Protein AF-A0A6L8N467-F1 (afdb_monomer_lite)

pLDDT: mean 83.89, std 18.55, range [37.56, 98.19]

Structure (mmCIF, N/CA/C/O backbone):
data_AF-A0A6L8N467-F1
#
_entry.id   AF-A0A6L8N467-F1
#
loop_
_atom_site.group_PDB
_atom_site.id
_atom_site.type_symbol
_atom_site.label_atom_id
_atom_site.label_alt_id
_atom_site.label_comp_id
_atom_site.label_asym_id
_atom_site.label_entity_id
_atom_site.label_seq_id
_atom_site.pdbx_PDB_ins_code
_atom_site.Cartn_x
_atom_site.Cartn_y
_atom_site.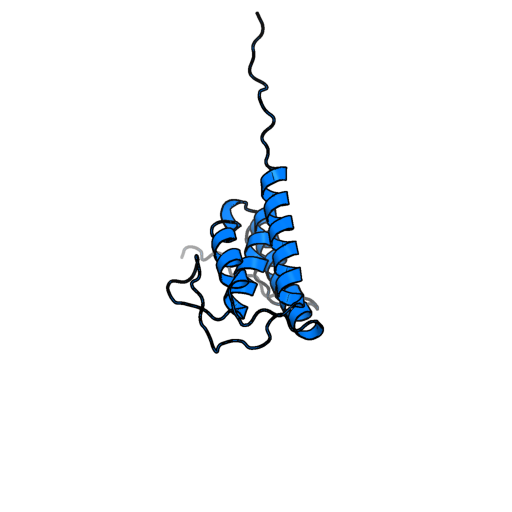Cartn_z
_atom_site.occupancy
_atom_site.B_iso_or_equiv
_atom_site.auth_seq_id
_atom_site.auth_comp_id
_atom_site.auth_asym_id
_atom_site.auth_atom_id
_atom_site.pdbx_PDB_model_num
ATOM 1 N N . GLY A 1 1 ? -42.152 -17.484 21.174 1.00 42.09 1 GLY A N 1
ATOM 2 C CA . GLY A 1 1 ? -40.693 -17.675 21.338 1.00 42.09 1 GLY A CA 1
ATOM 3 C C . GLY A 1 1 ? -39.993 -16.323 21.324 1.00 42.09 1 GLY A C 1
ATOM 4 O O . GLY A 1 1 ? -40.572 -15.402 20.758 1.00 42.09 1 GLY A O 1
ATOM 5 N N . PRO A 1 2 ? -38.816 -16.165 21.958 1.00 44.81 2 PRO A N 1
ATOM 6 C CA . PRO A 1 2 ? -38.103 -14.885 22.038 1.00 44.81 2 PRO A CA 1
ATOM 7 C C . PRO A 1 2 ? -37.415 -14.500 20.705 1.00 44.81 2 PRO A C 1
ATOM 9 O O . PRO A 1 2 ? -37.255 -15.340 19.823 1.00 44.81 2 PRO A O 1
ATOM 12 N N . ARG A 1 3 ? -37.075 -13.206 20.553 1.00 53.97 3 ARG A N 1
ATOM 13 C CA . ARG A 1 3 ? -36.681 -12.502 19.305 1.00 53.97 3 ARG A CA 1
ATOM 14 C C . ARG A 1 3 ? -35.408 -13.034 18.619 1.00 53.97 3 ARG A C 1
ATOM 16 O O . ARG A 1 3 ? -34.448 -13.387 19.294 1.00 53.97 3 ARG A O 1
ATOM 23 N N . ARG A 1 4 ? -35.330 -12.874 17.288 1.00 37.56 4 ARG A N 1
ATOM 24 C CA . ARG A 1 4 ? -34.065 -12.627 16.561 1.00 37.56 4 ARG A CA 1
ATOM 25 C C . ARG A 1 4 ? -34.016 -11.152 16.125 1.00 37.56 4 ARG A C 1
ATOM 27 O O . ARG A 1 4 ? -34.910 -10.746 15.388 1.00 37.56 4 ARG A O 1
ATOM 34 N N . PRO A 1 5 ? -33.038 -10.343 16.561 1.00 50.22 5 PRO A N 1
ATOM 35 C CA . PRO A 1 5 ? -32.797 -9.021 15.992 1.00 50.22 5 PRO A CA 1
ATOM 36 C C . PRO A 1 5 ? -31.900 -9.118 14.746 1.00 50.22 5 PRO A C 1
ATOM 38 O O . PRO A 1 5 ? -30.940 -9.885 14.749 1.00 50.22 5 PRO A O 1
ATOM 41 N N . GLY A 1 6 ? -32.177 -8.296 13.725 1.00 54.25 6 GLY A N 1
ATOM 42 C CA . GLY A 1 6 ? -31.159 -7.885 12.749 1.00 54.25 6 GLY A CA 1
ATOM 43 C C . GLY A 1 6 ? -31.236 -8.457 11.330 1.00 54.25 6 GLY A C 1
ATOM 44 O O . GLY A 1 6 ? -30.201 -8.834 10.793 1.00 54.25 6 GLY A O 1
ATOM 45 N N . LEU A 1 7 ? -32.403 -8.474 10.682 1.00 49.69 7 LEU A N 1
ATOM 46 C CA . LEU A 1 7 ? -32.429 -8.461 9.213 1.00 49.69 7 LEU A CA 1
ATOM 47 C C . LEU A 1 7 ? -32.878 -7.070 8.751 1.00 49.69 7 LEU A C 1
ATOM 49 O O . LEU A 1 7 ? -33.916 -6.609 9.231 1.00 49.69 7 LEU A O 1
ATOM 53 N N . PRO A 1 8 ? -32.115 -6.379 7.882 1.00 50.81 8 PRO A N 1
ATOM 54 C CA . PRO A 1 8 ? -32.564 -5.117 7.316 1.00 50.81 8 PRO A CA 1
ATOM 55 C C . PRO A 1 8 ? -33.824 -5.367 6.484 1.00 50.81 8 PRO A C 1
ATOM 57 O O . PRO A 1 8 ? -33.868 -6.287 5.662 1.00 50.81 8 PRO A O 1
ATOM 60 N N . GLU A 1 9 ? -34.858 -4.560 6.723 1.00 53.75 9 GLU A N 1
ATOM 61 C CA . GLU A 1 9 ? -36.058 -4.565 5.896 1.00 53.75 9 GLU A CA 1
ATOM 62 C C . GLU A 1 9 ? -35.665 -4.223 4.460 1.00 53.75 9 GLU A C 1
ATOM 64 O O . GLU A 1 9 ? -35.021 -3.210 4.180 1.00 53.75 9 GLU A O 1
ATOM 69 N N . THR A 1 10 ? -36.018 -5.116 3.543 1.00 54.66 10 THR A N 1
ATOM 70 C CA . THR A 1 10 ? -35.753 -4.990 2.112 1.00 54.66 10 THR A CA 1
ATOM 71 C C . THR A 1 10 ? -36.736 -3.974 1.528 1.00 54.66 10 THR A C 1
ATOM 73 O O . THR A 1 10 ? -37.751 -4.320 0.932 1.00 54.66 10 THR A O 1
ATOM 76 N N . GLY A 1 11 ? -36.448 -2.689 1.744 1.00 47.44 11 GLY A N 1
ATOM 77 C CA . GLY A 1 11 ? -37.006 -1.597 0.951 1.00 47.44 11 GLY A CA 1
ATOM 78 C C . GLY A 1 11 ? -36.423 -1.649 -0.463 1.00 47.44 11 GLY A C 1
ATOM 79 O O . GLY A 1 11 ? -35.240 -1.936 -0.625 1.00 47.44 11 GLY A O 1
ATOM 80 N N . GLY A 1 12 ? -37.275 -1.445 -1.472 1.00 51.91 12 GLY A N 1
ATOM 81 C CA . GLY A 1 12 ? -37.012 -1.693 -2.896 1.00 51.91 12 GLY A CA 1
ATOM 82 C C . GLY A 1 12 ? -35.707 -1.112 -3.471 1.00 51.91 12 GLY A C 1
ATOM 83 O O . GLY A 1 12 ? -35.084 -0.241 -2.864 1.00 51.91 12 GLY A O 1
ATOM 84 N N . PRO A 1 13 ? -35.288 -1.572 -4.667 1.00 50.00 13 PRO A N 1
ATOM 85 C CA . PRO A 1 13 ? -34.016 -1.193 -5.272 1.00 50.00 13 PRO A CA 1
ATOM 86 C C . PRO A 1 13 ? -34.016 0.298 -5.630 1.00 50.00 13 PRO A C 1
ATOM 88 O O . PRO A 1 13 ? -34.466 0.706 -6.699 1.00 50.00 13 PRO A O 1
ATOM 91 N N . ALA A 1 14 ? -33.517 1.124 -4.716 1.00 50.12 14 ALA A N 1
ATOM 92 C CA . ALA A 1 14 ? -33.204 2.513 -4.990 1.00 50.12 14 ALA A CA 1
ATOM 93 C C . ALA A 1 14 ? -31.887 2.578 -5.775 1.00 50.12 14 ALA A C 1
ATOM 95 O O . ALA A 1 14 ? -30.937 1.846 -5.485 1.00 50.12 14 ALA A O 1
ATOM 96 N N . TYR A 1 15 ? -31.814 3.470 -6.762 1.00 38.66 15 TYR A N 1
ATOM 97 C CA . TYR A 1 15 ? -30.562 3.807 -7.438 1.00 38.66 15 TYR A CA 1
ATOM 98 C C . TYR A 1 15 ? -29.533 4.231 -6.370 1.00 38.66 15 TYR A C 1
ATOM 100 O O . TYR A 1 15 ? -29.722 5.246 -5.706 1.00 38.66 15 TYR A O 1
ATOM 108 N N . GLY A 1 16 ? -28.492 3.420 -6.151 1.00 55.34 16 GLY A N 1
ATOM 109 C CA . GLY A 1 16 ? -27.499 3.620 -5.081 1.00 55.34 16 GLY A CA 1
ATOM 110 C C . GLY A 1 16 ? -27.506 2.574 -3.958 1.00 55.34 16 GLY A C 1
ATOM 111 O O . GLY A 1 16 ? -26.604 2.587 -3.122 1.00 55.34 16 GLY A O 1
ATOM 112 N N . ALA A 1 17 ? -28.446 1.625 -3.948 1.00 54.25 17 ALA A N 1
ATOM 113 C CA . ALA A 1 17 ? -28.410 0.478 -3.041 1.00 54.25 17 ALA A CA 1
ATOM 114 C C . ALA A 1 17 ? -27.342 -0.538 -3.491 1.00 54.25 17 ALA A C 1
ATOM 116 O O . ALA A 1 17 ? -27.655 -1.620 -3.978 1.00 54.25 17 ALA A O 1
ATOM 117 N N . LEU A 1 18 ? -26.060 -0.207 -3.316 1.00 59.38 18 LEU A N 1
ATOM 118 C CA . LEU A 1 18 ? -24.935 -1.120 -3.571 1.00 59.38 18 LEU A CA 1
ATOM 119 C C . LEU A 1 18 ? -24.877 -2.307 -2.583 1.00 59.38 18 LEU A C 1
ATOM 121 O O . LEU A 1 18 ? -23.895 -3.040 -2.572 1.00 59.38 18 LEU A O 1
ATOM 125 N N . GLY A 1 19 ? -25.896 -2.500 -1.734 1.00 57.06 19 GLY A N 1
ATOM 126 C CA . GLY A 1 19 ? -25.908 -3.561 -0.724 1.00 57.06 19 GLY A CA 1
ATOM 127 C C . GLY A 1 19 ? -24.709 -3.491 0.225 1.00 57.06 19 GLY A C 1
ATOM 128 O O . GLY A 1 19 ? -24.276 -4.518 0.738 1.00 57.06 19 GLY A O 1
ATOM 129 N N . LEU A 1 20 ? -24.132 -2.299 0.420 1.00 65.62 20 LEU A N 1
ATOM 130 C CA . LEU A 1 20 ? -22.950 -2.129 1.254 1.00 65.62 20 LEU A CA 1
ATOM 131 C C . LEU A 1 20 ? -23.375 -2.190 2.717 1.00 65.62 20 LEU A C 1
ATOM 133 O O . LEU A 1 20 ? -24.078 -1.308 3.210 1.00 65.62 20 LEU A O 1
ATOM 137 N N . ALA A 1 21 ? -22.943 -3.244 3.406 1.00 71.12 21 ALA A N 1
ATOM 138 C CA . ALA A 1 21 ? -22.990 -3.292 4.855 1.00 71.12 21 ALA A CA 1
ATOM 139 C C . ALA A 1 21 ? -22.048 -2.204 5.386 1.00 71.12 21 ALA A C 1
ATOM 141 O O . ALA A 1 21 ? -20.829 -2.317 5.271 1.00 71.12 21 ALA A O 1
ATOM 142 N N . LEU A 1 22 ? -22.621 -1.119 5.905 1.00 77.19 22 LEU A N 1
ATOM 143 C CA . LEU A 1 22 ? -21.837 -0.043 6.494 1.00 77.19 22 LEU A CA 1
ATOM 144 C C . LEU A 1 22 ? -21.244 -0.514 7.832 1.00 77.19 22 LEU A C 1
ATOM 146 O O . LEU A 1 22 ? -21.954 -1.160 8.612 1.00 77.19 22 LEU A O 1
ATOM 150 N N . PRO A 1 23 ? -19.969 -0.198 8.125 1.00 84.00 23 PRO A N 1
ATOM 151 C CA . PRO A 1 23 ? -19.378 -0.448 9.431 1.00 84.00 23 PRO A CA 1
ATOM 152 C C . PRO A 1 23 ? -20.181 0.210 10.556 1.00 84.00 23 PRO A C 1
ATOM 154 O O . PRO A 1 23 ? -20.812 1.249 10.371 1.00 84.00 23 PRO A O 1
ATOM 157 N N . ALA A 1 24 ? -20.132 -0.394 11.745 1.00 83.94 24 ALA A N 1
ATOM 158 C CA . ALA A 1 24 ? -20.946 0.028 12.883 1.00 83.94 24 ALA A CA 1
ATOM 159 C C . ALA A 1 24 ? -20.553 1.400 13.464 1.00 83.94 24 ALA A C 1
ATOM 161 O O . ALA A 1 24 ? -21.355 1.992 14.187 1.00 83.94 24 ALA A O 1
ATOM 162 N N . THR A 1 25 ? -19.343 1.902 13.177 1.00 89.62 25 THR A N 1
ATOM 163 C CA . THR A 1 25 ? -18.853 3.190 13.690 1.00 89.62 25 THR A CA 1
ATOM 164 C C . THR A 1 25 ? -18.308 4.092 12.576 1.00 89.62 25 THR A C 1
ATOM 166 O O . THR A 1 25 ? -17.792 3.586 11.572 1.00 89.62 25 THR A O 1
ATOM 169 N N . PRO A 1 26 ? -18.384 5.428 12.740 1.00 89.56 26 PRO A N 1
ATOM 170 C CA . PRO A 1 26 ? -17.799 6.382 11.798 1.00 89.56 26 PRO A CA 1
ATOM 171 C C . PRO A 1 26 ? -16.297 6.180 11.576 1.00 89.56 26 PRO A C 1
ATOM 173 O O . PRO A 1 26 ? -15.823 6.319 10.452 1.00 89.56 26 PRO A O 1
ATOM 176 N N . GLU A 1 27 ? -15.547 5.819 12.618 1.00 89.88 27 GLU A N 1
ATOM 177 C CA . GLU A 1 27 ? -14.100 5.591 12.548 1.00 89.88 27 GLU A CA 1
ATOM 178 C C . GLU A 1 27 ? -13.780 4.358 11.701 1.00 89.88 27 GLU A C 1
ATOM 180 O O . GLU A 1 27 ? -12.906 4.412 10.836 1.00 89.88 27 GLU A O 1
ATOM 185 N N . ALA A 1 28 ? -14.529 3.268 11.897 1.00 88.94 28 ALA A N 1
ATOM 186 C CA . ALA A 1 28 ? -14.393 2.063 11.089 1.00 88.94 28 ALA A CA 1
ATOM 187 C C . ALA A 1 28 ? -14.761 2.341 9.624 1.00 88.94 28 ALA A C 1
ATOM 189 O O . ALA A 1 28 ? -14.066 1.898 8.714 1.00 88.94 28 ALA A O 1
ATOM 190 N N . PHE A 1 29 ? -15.806 3.137 9.383 1.00 91.44 29 PHE A N 1
ATOM 191 C CA . PHE A 1 29 ? -16.171 3.555 8.031 1.00 91.44 29 PHE A CA 1
ATOM 192 C C . PHE A 1 29 ? -15.098 4.427 7.368 1.00 91.44 29 PHE A C 1
ATOM 194 O O . PHE A 1 29 ? -14.769 4.212 6.201 1.00 91.44 29 PHE A O 1
ATOM 201 N N . ALA A 1 30 ? -14.515 5.377 8.100 1.00 92.12 30 ALA A N 1
ATOM 202 C CA . ALA A 1 30 ? -13.430 6.213 7.597 1.00 92.12 30 ALA A CA 1
ATOM 203 C C . ALA A 1 30 ? -12.183 5.385 7.246 1.00 92.12 30 ALA A C 1
ATOM 205 O O . ALA A 1 30 ? -11.572 5.627 6.203 1.00 92.12 30 ALA A O 1
ATOM 206 N N . ALA A 1 31 ? -11.831 4.397 8.076 1.00 93.38 31 ALA A N 1
ATOM 207 C CA . ALA A 1 31 ? -10.712 3.492 7.823 1.00 93.38 31 ALA A CA 1
ATOM 208 C C . ALA A 1 31 ? -10.924 2.657 6.550 1.00 93.38 31 ALA A C 1
ATOM 210 O O . ALA A 1 31 ? -10.067 2.677 5.668 1.00 93.38 31 ALA A O 1
ATOM 211 N N . GLU A 1 32 ? -12.085 2.014 6.403 1.00 93.31 32 GLU A N 1
ATOM 212 C CA . GLU A 1 32 ? -12.444 1.227 5.211 1.00 93.31 32 GLU A CA 1
ATOM 213 C C . GLU A 1 32 ? -12.447 2.083 3.934 1.00 93.31 32 GLU A C 1
ATOM 215 O O . GLU A 1 32 ? -11.905 1.693 2.895 1.00 93.31 32 GLU A O 1
ATOM 220 N N . LEU A 1 33 ? -13.005 3.297 4.003 1.00 93.56 33 LEU A N 1
ATOM 221 C CA . LEU A 1 33 ? -13.018 4.220 2.869 1.00 93.56 33 LEU A CA 1
ATOM 222 C C . LEU A 1 33 ? -11.599 4.647 2.473 1.00 93.56 33 LEU A C 1
ATOM 224 O O . LEU A 1 33 ? -11.263 4.676 1.284 1.00 93.56 33 LEU A O 1
ATOM 228 N N . LEU A 1 34 ? -10.760 4.976 3.457 1.00 95.31 34 LEU A N 1
ATOM 229 C CA . LEU A 1 34 ? -9.373 5.366 3.233 1.00 95.31 34 LEU A CA 1
ATOM 230 C C . LEU A 1 34 ? -8.563 4.208 2.644 1.00 95.31 34 LEU A C 1
ATOM 232 O O . LEU A 1 34 ? -7.819 4.420 1.685 1.00 95.31 34 LEU A O 1
ATOM 236 N N . GLU A 1 35 ? -8.737 2.995 3.159 1.00 95.25 35 GLU A N 1
ATOM 237 C CA . GLU A 1 35 ? -8.122 1.787 2.616 1.00 95.25 35 GLU A CA 1
ATOM 238 C C . GLU A 1 35 ? -8.528 1.561 1.154 1.00 95.25 35 GLU A C 1
ATOM 240 O O . GLU A 1 35 ? -7.660 1.455 0.280 1.00 95.25 35 GLU A O 1
ATOM 245 N N . GLY A 1 36 ? -9.830 1.564 0.861 1.00 95.38 36 GLY A N 1
ATOM 246 C CA . GLY A 1 36 ? -10.349 1.391 -0.495 1.00 95.38 36 GLY A CA 1
ATOM 247 C C . GLY A 1 36 ? -9.819 2.453 -1.463 1.00 95.38 36 GLY A C 1
ATOM 248 O O . GLY A 1 36 ? -9.327 2.125 -2.548 1.00 95.38 36 GLY A O 1
ATOM 249 N N . MET A 1 37 ? -9.834 3.725 -1.052 1.00 96.25 37 MET A N 1
ATOM 250 C CA . MET A 1 37 ? -9.277 4.831 -1.835 1.00 96.25 37 MET A CA 1
ATOM 251 C C . MET A 1 37 ? -7.774 4.648 -2.084 1.00 96.25 37 MET A C 1
ATOM 253 O O . MET A 1 37 ? -7.306 4.849 -3.208 1.00 96.25 37 MET A O 1
ATOM 257 N N . ARG A 1 38 ? -7.002 4.256 -1.063 1.00 96.62 38 ARG A N 1
ATOM 258 C CA . ARG A 1 38 ? -5.552 4.028 -1.174 1.00 96.62 38 ARG A CA 1
ATOM 259 C C . ARG A 1 38 ? -5.251 2.893 -2.151 1.00 96.62 38 ARG A C 1
ATOM 261 O O . ARG A 1 38 ? -4.464 3.096 -3.078 1.00 96.62 38 ARG A O 1
ATOM 268 N N . ARG A 1 39 ? -5.919 1.743 -2.020 1.00 96.69 39 ARG A N 1
ATOM 269 C CA . ARG A 1 39 ? -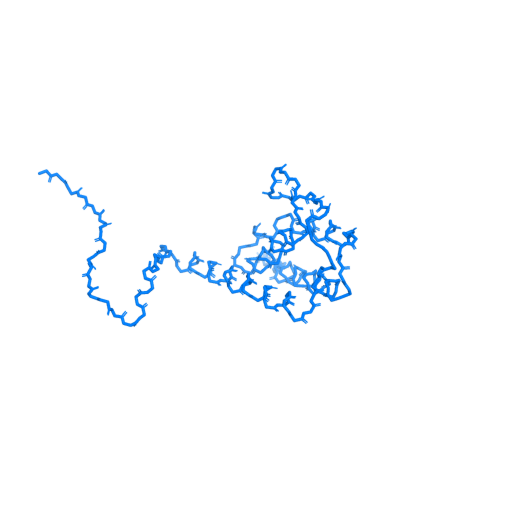5.771 0.614 -2.957 1.00 96.69 39 ARG A CA 1
ATOM 270 C C . ARG A 1 39 ? -6.129 1.032 -4.388 1.00 96.69 39 ARG A C 1
ATOM 272 O O . ARG A 1 39 ? -5.376 0.754 -5.322 1.00 96.69 39 ARG A O 1
ATOM 279 N N . ALA A 1 40 ? -7.232 1.759 -4.575 1.00 96.94 40 ALA A N 1
ATOM 280 C CA . ALA A 1 40 ? -7.648 2.253 -5.889 1.00 96.94 40 ALA A CA 1
ATOM 281 C C . ALA A 1 40 ? -6.613 3.206 -6.511 1.00 96.94 40 ALA A C 1
ATOM 283 O O . ALA A 1 40 ? -6.252 3.053 -7.682 1.00 96.94 40 ALA A O 1
ATOM 284 N N . LYS A 1 41 ? -6.079 4.145 -5.721 1.00 95.88 41 LYS A N 1
ATOM 285 C CA . LYS A 1 41 ? -5.029 5.074 -6.151 1.00 95.88 41 LYS A CA 1
ATOM 286 C C . LYS A 1 41 ? -3.749 4.339 -6.547 1.00 95.88 41 LYS A C 1
ATOM 288 O O . LYS A 1 41 ? -3.202 4.624 -7.609 1.00 95.88 41 LYS A O 1
ATOM 293 N N . LEU A 1 42 ? -3.291 3.368 -5.756 1.00 95.94 42 LEU A N 1
ATOM 294 C CA . LEU A 1 42 ? -2.092 2.593 -6.087 1.00 95.94 42 LEU A CA 1
ATOM 295 C C . LEU A 1 42 ? -2.267 1.774 -7.374 1.00 95.94 42 LEU A C 1
ATOM 297 O O . LEU A 1 42 ? -1.348 1.715 -8.194 1.00 95.94 42 LEU A O 1
ATOM 301 N N . ARG A 1 43 ? -3.449 1.184 -7.591 1.00 93.50 43 ARG A N 1
ATOM 302 C CA . ARG A 1 43 ? -3.773 0.488 -8.848 1.00 93.50 43 ARG A CA 1
ATOM 303 C C . ARG A 1 43 ? -3.748 1.439 -10.042 1.00 93.50 43 ARG A C 1
ATOM 305 O O . ARG A 1 43 ? -3.237 1.073 -11.097 1.00 93.50 43 ARG A O 1
ATOM 312 N N . ALA A 1 44 ? -4.262 2.659 -9.888 1.00 93.81 44 ALA A N 1
ATOM 313 C CA . ALA A 1 44 ? -4.178 3.680 -10.929 1.00 93.81 44 ALA A CA 1
ATOM 314 C C . ALA A 1 44 ? -2.720 4.080 -11.220 1.00 93.81 44 ALA A C 1
ATOM 316 O O . ALA A 1 44 ? -2.329 4.141 -12.383 1.00 93.81 44 ALA A O 1
ATOM 317 N N . LEU A 1 45 ? -1.895 4.265 -10.184 1.00 93.06 45 LEU A N 1
ATOM 318 C CA . LEU A 1 45 ? -0.468 4.567 -10.338 1.00 93.06 45 LEU A CA 1
ATOM 319 C C . LEU A 1 45 ? 0.292 3.447 -11.059 1.00 93.06 45 LEU A C 1
ATOM 321 O O . LEU A 1 45 ? 1.087 3.739 -11.948 1.00 93.06 45 LEU A O 1
ATOM 325 N N . HIS A 1 46 ? 0.010 2.180 -10.743 1.00 90.31 46 HIS A N 1
ATOM 326 C CA . HIS A 1 46 ? 0.595 1.044 -11.465 1.00 90.31 46 HIS A CA 1
ATOM 327 C C . HIS A 1 46 ? 0.289 1.088 -12.964 1.00 90.31 46 HIS A C 1
ATOM 329 O O . HIS A 1 46 ? 1.183 0.835 -13.767 1.00 90.31 46 HIS A O 1
ATOM 335 N N . ARG A 1 47 ? -0.944 1.446 -13.348 1.00 86.94 47 ARG A N 1
ATOM 336 C CA . ARG A 1 47 ? -1.349 1.528 -14.762 1.00 86.94 47 ARG A CA 1
ATOM 337 C C . ARG A 1 47 ? -0.648 2.647 -15.528 1.00 86.94 47 ARG A C 1
ATOM 339 O O . ARG A 1 47 ? -0.441 2.503 -16.724 1.00 86.94 47 ARG A O 1
ATOM 346 N N . VAL A 1 48 ? -0.328 3.757 -14.862 1.00 88.06 48 VAL A N 1
ATOM 347 C CA . VAL A 1 48 ? 0.248 4.944 -15.517 1.00 88.06 48 VAL A CA 1
ATOM 348 C C . VAL A 1 48 ? 1.776 4.918 -15.514 1.00 88.06 48 VAL A C 1
ATOM 350 O O . VAL A 1 48 ? 2.390 5.314 -16.497 1.00 88.06 48 VAL A O 1
ATOM 353 N N . GLY A 1 49 ? 2.392 4.484 -14.412 1.00 77.69 49 GLY A N 1
ATOM 354 C CA . GLY A 1 49 ? 3.819 4.699 -14.161 1.00 77.69 49 GLY A CA 1
ATOM 355 C C . GLY A 1 49 ? 4.681 3.447 -14.052 1.00 77.69 49 GLY A C 1
ATOM 356 O O . GLY A 1 49 ? 5.883 3.609 -13.874 1.00 77.69 49 GLY A O 1
ATOM 357 N N . GLY A 1 50 ? 4.109 2.236 -14.115 1.00 86.62 50 GLY A N 1
ATOM 358 C CA . GLY A 1 50 ? 4.863 0.981 -13.990 1.00 86.62 50 GLY A CA 1
ATOM 359 C C . GLY A 1 50 ? 5.791 0.979 -12.770 1.00 86.62 50 GLY A C 1
ATOM 360 O O . GLY A 1 50 ? 7.001 1.132 -12.902 1.00 86.62 50 GLY A O 1
ATOM 361 N N . LEU A 1 51 ? 5.234 0.866 -11.561 1.00 93.62 51 LEU A N 1
ATOM 362 C CA . LEU A 1 51 ? 6.012 0.982 -10.314 1.00 93.62 51 LEU A CA 1
ATOM 363 C C . LEU A 1 51 ? 6.994 -0.181 -10.099 1.00 93.62 51 LEU A C 1
ATOM 365 O O . LEU A 1 51 ? 8.009 -0.020 -9.424 1.00 93.62 51 LEU A O 1
ATOM 369 N N . LEU A 1 52 ? 6.689 -1.330 -10.699 1.00 93.19 52 LEU A N 1
ATOM 370 C CA . LEU A 1 52 ? 7.492 -2.543 -10.678 1.00 93.19 52 LEU A CA 1
ATOM 371 C C . LEU A 1 52 ? 7.778 -2.960 -12.125 1.00 93.19 52 LEU A C 1
ATOM 373 O O . LEU A 1 52 ? 6.875 -2.944 -12.962 1.00 93.19 52 LEU A O 1
ATOM 377 N N . ALA A 1 53 ? 9.028 -3.314 -12.420 1.00 91.00 53 ALA A N 1
ATOM 378 C CA . ALA A 1 53 ? 9.467 -3.792 -13.731 1.00 91.00 53 ALA A CA 1
ATOM 379 C C . ALA A 1 53 ? 8.958 -5.213 -14.017 1.00 91.00 53 ALA A C 1
ATOM 381 O O . ALA A 1 53 ? 8.730 -5.586 -15.164 1.00 91.00 53 ALA A O 1
ATOM 382 N N . GLN A 1 54 ? 8.798 -6.000 -12.958 1.00 86.94 54 GLN A N 1
ATOM 383 C CA . GLN A 1 54 ? 8.365 -7.391 -12.960 1.00 86.94 54 GLN A CA 1
ATOM 384 C C . GLN A 1 54 ? 7.813 -7.706 -11.570 1.00 86.94 54 GLN A C 1
ATOM 386 O O . GLN A 1 54 ? 8.260 -7.122 -10.593 1.00 86.94 54 GLN A O 1
ATOM 391 N N . ASP A 1 55 ? 6.836 -8.596 -11.460 1.00 87.69 55 ASP A N 1
ATOM 392 C CA . ASP A 1 55 ? 6.266 -8.977 -10.167 1.00 87.69 55 ASP A CA 1
ATOM 393 C C . ASP A 1 55 ? 6.059 -10.493 -10.102 1.00 87.69 55 ASP A C 1
ATOM 395 O O . ASP A 1 55 ? 5.913 -11.155 -11.132 1.00 87.69 55 ASP A O 1
ATOM 399 N N . GLY A 1 56 ? 6.108 -11.050 -8.892 1.00 84.88 56 GLY A N 1
ATOM 400 C CA . GLY A 1 56 ? 5.899 -12.480 -8.631 1.00 84.88 56 GLY A CA 1
ATOM 401 C C . GLY A 1 56 ? 7.085 -13.402 -8.942 1.00 84.88 56 GLY A C 1
ATOM 402 O O . GLY A 1 56 ? 7.018 -14.588 -8.630 1.00 84.88 56 GLY A O 1
ATOM 403 N N . GLN A 1 57 ? 8.178 -12.883 -9.512 1.00 86.88 57 GLN A N 1
ATOM 404 C CA . GLN A 1 57 ? 9.415 -13.649 -9.733 1.00 86.88 57 GLN A CA 1
ATOM 405 C C . GLN A 1 57 ? 10.246 -13.801 -8.450 1.00 86.88 57 GLN A C 1
ATOM 407 O O . GLN A 1 57 ? 10.833 -14.857 -8.217 1.00 86.88 57 GLN A O 1
ATOM 412 N N . TRP A 1 58 ? 10.244 -12.785 -7.582 1.00 89.25 58 TRP A N 1
ATOM 413 C CA . TRP A 1 58 ? 10.802 -12.869 -6.233 1.00 89.25 58 TRP A CA 1
ATOM 414 C C . TRP A 1 58 ? 9.712 -12.651 -5.193 1.00 89.25 58 TRP A C 1
ATOM 416 O O . TRP A 1 58 ? 8.685 -12.014 -5.439 1.00 89.25 58 TRP A O 1
ATOM 426 N N . HIS A 1 59 ? 9.959 -13.215 -4.015 1.00 95.44 59 HIS A N 1
ATOM 427 C CA . HIS A 1 59 ? 9.113 -13.037 -2.851 1.00 95.44 59 HIS A CA 1
ATOM 428 C C . HIS A 1 59 ? 9.919 -12.383 -1.737 1.00 95.44 59 HIS A C 1
ATOM 430 O O . HIS A 1 59 ? 11.094 -12.686 -1.524 1.00 95.44 59 HIS A O 1
ATOM 436 N N . HIS A 1 60 ? 9.252 -11.499 -1.013 1.00 96.25 60 HIS A N 1
ATOM 437 C CA . HIS A 1 60 ? 9.830 -10.594 -0.040 1.00 96.25 60 HIS A CA 1
ATOM 438 C C . HIS A 1 60 ? 9.227 -10.868 1.328 1.00 96.25 60 HIS A C 1
ATOM 440 O O . HIS A 1 60 ? 8.039 -11.174 1.456 1.00 96.25 60 HIS A O 1
ATOM 446 N N . THR A 1 61 ? 10.044 -10.764 2.370 1.00 96.62 61 THR A N 1
ATOM 447 C CA . THR A 1 61 ? 9.551 -10.895 3.740 1.00 96.62 61 THR A CA 1
ATOM 448 C C . THR A 1 61 ? 8.559 -9.776 4.046 1.00 96.62 61 THR A C 1
ATOM 450 O O . THR A 1 61 ? 8.813 -8.600 3.780 1.00 96.62 61 THR A O 1
ATOM 453 N N . SER A 1 62 ? 7.417 -10.152 4.619 1.00 96.31 62 SER A N 1
ATOM 454 C CA . SER A 1 62 ? 6.385 -9.218 5.055 1.00 96.31 62 SER A CA 1
ATOM 455 C C . SER A 1 62 ? 6.326 -9.196 6.581 1.00 96.31 62 SER A C 1
ATOM 457 O O . SER A 1 62 ? 6.254 -10.260 7.193 1.00 96.31 62 SER A O 1
ATOM 459 N N . PRO A 1 63 ? 6.288 -8.015 7.220 1.00 96.94 63 PRO A N 1
ATOM 460 C CA . PRO A 1 63 ? 6.031 -7.909 8.658 1.00 96.94 63 PRO A CA 1
ATOM 461 C C . PRO A 1 63 ? 4.648 -8.426 9.080 1.00 96.94 63 PRO A C 1
ATOM 463 O O . PRO A 1 63 ? 4.387 -8.565 10.272 1.00 96.94 63 PRO A O 1
ATOM 466 N N . TRP A 1 64 ? 3.749 -8.656 8.119 1.00 96.75 64 TRP A N 1
ATOM 467 C CA . TRP A 1 64 ? 2.327 -8.894 8.364 1.00 96.75 64 TRP A CA 1
ATOM 468 C C . TRP A 1 64 ? 1.813 -10.210 7.787 1.00 96.75 64 TRP A C 1
ATOM 470 O O . TRP A 1 64 ? 0.672 -10.580 8.048 1.00 96.75 64 TRP A O 1
ATOM 480 N N . ALA A 1 65 ? 2.634 -10.912 7.006 1.00 95.75 65 ALA A N 1
ATOM 481 C CA . ALA A 1 65 ? 2.299 -12.217 6.459 1.00 95.75 65 ALA A CA 1
ATOM 482 C C . ALA A 1 65 ? 3.330 -13.253 6.928 1.00 95.75 65 ALA A C 1
ATOM 484 O O . ALA A 1 65 ? 4.525 -12.958 6.937 1.00 95.75 65 ALA A O 1
ATOM 485 N N . PRO A 1 66 ? 2.895 -14.472 7.296 1.00 93.19 66 PRO A N 1
ATOM 486 C CA . PRO A 1 66 ? 3.807 -15.518 7.756 1.00 93.19 66 PRO A CA 1
ATOM 487 C C . PRO A 1 66 ? 4.689 -16.069 6.626 1.00 93.19 66 PRO A C 1
ATOM 489 O O . PRO A 1 66 ? 5.784 -16.560 6.884 1.00 93.19 66 PRO A O 1
ATOM 492 N N . ALA A 1 67 ? 4.216 -15.992 5.380 1.00 96.56 67 ALA A N 1
ATOM 493 C CA . ALA A 1 67 ? 4.949 -16.412 4.195 1.00 96.56 67 ALA A CA 1
ATOM 494 C C . ALA A 1 67 ? 5.461 -15.190 3.407 1.00 96.56 67 ALA A C 1
ATOM 496 O O . ALA A 1 67 ? 4.809 -14.141 3.426 1.00 96.56 67 ALA A O 1
ATOM 497 N N . PRO A 1 68 ? 6.592 -15.315 2.687 1.00 96.50 68 PRO A N 1
ATOM 498 C CA . PRO A 1 68 ? 7.044 -14.297 1.743 1.00 96.50 68 PRO A CA 1
ATOM 499 C C . PRO A 1 68 ? 5.988 -13.984 0.671 1.00 96.50 68 PRO A C 1
ATOM 501 O O . PRO A 1 68 ? 5.302 -14.885 0.189 1.00 96.50 68 PRO A O 1
ATOM 504 N N . VAL A 1 69 ? 5.879 -12.714 0.278 1.00 97.25 69 VAL A N 1
ATOM 505 C CA . VAL A 1 69 ? 4.861 -12.213 -0.665 1.00 97.25 69 VAL A CA 1
ATOM 506 C C . VAL A 1 69 ? 5.501 -11.495 -1.861 1.00 97.25 69 VAL A C 1
ATOM 508 O O . VAL A 1 69 ? 6.620 -10.999 -1.730 1.00 97.25 69 VAL A O 1
ATOM 511 N N . PRO A 1 70 ? 4.822 -11.391 -3.015 1.00 96.56 70 PRO A N 1
ATOM 512 C CA . PRO A 1 70 ? 5.295 -10.578 -4.136 1.00 96.56 70 PRO A CA 1
ATOM 513 C C . PRO A 1 70 ? 5.512 -9.104 -3.761 1.00 96.56 70 PRO A C 1
ATOM 515 O O . PRO A 1 70 ? 4.890 -8.586 -2.825 1.00 96.56 70 PRO A O 1
ATOM 518 N N . ALA A 1 71 ? 6.359 -8.409 -4.523 1.00 95.56 71 ALA A N 1
ATOM 519 C CA . ALA A 1 71 ? 6.655 -6.995 -4.303 1.00 95.56 71 ALA A CA 1
ATOM 520 C C . ALA A 1 71 ? 5.394 -6.123 -4.411 1.00 95.56 71 ALA A C 1
ATOM 522 O O . ALA A 1 71 ? 5.232 -5.190 -3.625 1.00 95.56 71 ALA A O 1
ATOM 523 N N . SER A 1 72 ? 4.472 -6.449 -5.322 1.00 94.75 72 SER A N 1
ATOM 524 C CA . SER A 1 72 ? 3.192 -5.740 -5.469 1.00 94.75 72 SER A CA 1
ATOM 525 C C . SER A 1 72 ? 2.329 -5.805 -4.210 1.00 94.75 72 SER A C 1
ATOM 527 O O . SER A 1 72 ? 1.801 -4.782 -3.773 1.00 94.75 72 SER A O 1
ATOM 529 N N . VAL A 1 73 ? 2.237 -6.984 -3.592 1.00 96.12 73 VAL A N 1
ATOM 530 C CA . VAL A 1 73 ? 1.474 -7.207 -2.360 1.00 96.12 73 VAL A CA 1
ATOM 531 C C . VAL A 1 73 ? 2.114 -6.441 -1.209 1.00 96.12 73 VAL A C 1
ATOM 533 O O . VAL A 1 73 ? 1.425 -5.723 -0.487 1.00 96.12 73 VAL A O 1
ATOM 536 N N .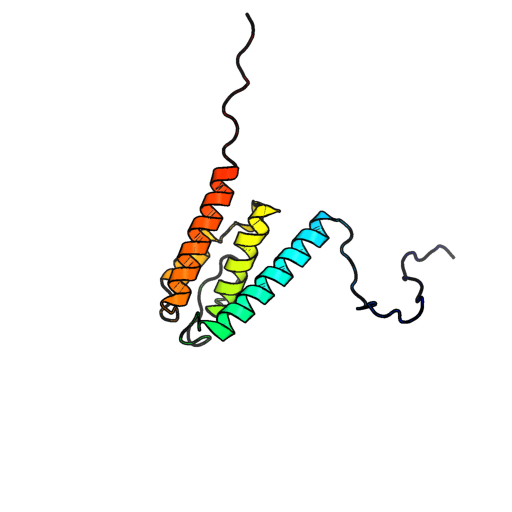 LEU A 1 74 ? 3.440 -6.527 -1.062 1.00 97.31 74 LEU A N 1
ATOM 537 C CA . LEU A 1 74 ? 4.153 -5.793 -0.016 1.00 97.31 74 LEU A CA 1
ATOM 538 C C . LEU A 1 74 ? 4.024 -4.269 -0.192 1.00 97.31 74 LEU A C 1
ATOM 540 O O . LEU A 1 74 ? 3.858 -3.544 0.793 1.00 97.31 74 LEU A O 1
ATOM 544 N N . LEU A 1 75 ? 4.060 -3.785 -1.438 1.00 96.94 75 LEU A N 1
ATOM 545 C CA . LEU A 1 75 ? 3.865 -2.378 -1.785 1.00 96.94 75 LEU A CA 1
ATOM 546 C C . LEU A 1 75 ? 2.432 -1.904 -1.496 1.00 96.94 75 LEU A C 1
ATOM 548 O O . LEU A 1 75 ? 2.251 -0.803 -0.979 1.00 96.94 75 LEU A O 1
ATOM 552 N N . GLU A 1 76 ? 1.415 -2.713 -1.793 1.00 97.31 76 GLU A N 1
ATOM 553 C CA . GLU A 1 76 ? 0.021 -2.394 -1.463 1.00 97.31 76 GLU A CA 1
ATOM 554 C C . GLU A 1 76 ? -0.186 -2.284 0.049 1.00 97.31 76 GLU A C 1
ATOM 556 O O . GLU A 1 76 ? -0.703 -1.271 0.529 1.00 97.31 76 GLU A O 1
ATOM 561 N N . GLU A 1 77 ? 0.301 -3.265 0.806 1.00 97.12 77 GLU A N 1
ATOM 562 C CA . GLU A 1 77 ? 0.184 -3.296 2.266 1.00 97.12 77 GLU A CA 1
ATOM 563 C C . GLU A 1 77 ? 0.870 -2.092 2.927 1.00 97.12 77 GLU A C 1
ATOM 565 O O . GLU A 1 77 ? 0.294 -1.459 3.816 1.00 97.12 77 GLU A O 1
ATOM 570 N N . VAL A 1 78 ? 2.082 -1.723 2.487 1.00 97.94 78 VAL A N 1
ATOM 571 C CA . VAL A 1 78 ? 2.785 -0.560 3.053 1.00 97.94 78 VAL A CA 1
ATOM 572 C C . VAL A 1 78 ? 2.105 0.759 2.675 1.00 97.94 78 VAL A C 1
ATOM 574 O O . VAL A 1 78 ? 2.011 1.657 3.512 1.00 97.94 78 VAL A O 1
ATOM 577 N N . TYR A 1 79 ? 1.587 0.868 1.446 1.00 97.81 79 TYR A N 1
ATOM 578 C CA . TYR A 1 79 ? 0.898 2.063 0.956 1.00 97.81 79 TYR A CA 1
ATOM 579 C C . TYR A 1 79 ? -0.391 2.340 1.738 1.00 97.81 79 TYR A C 1
ATOM 581 O O . TYR A 1 79 ? -0.662 3.482 2.120 1.00 97.81 79 TYR A O 1
ATOM 589 N N . VAL A 1 80 ? -1.175 1.291 1.997 1.00 97.75 80 VAL A N 1
ATOM 590 C CA . VAL A 1 80 ? -2.409 1.373 2.787 1.00 97.75 80 VAL A CA 1
ATOM 591 C C . VAL A 1 80 ? -2.091 1.697 4.243 1.00 97.75 80 VAL A C 1
ATOM 593 O O . VAL A 1 80 ? -2.634 2.662 4.776 1.00 97.75 80 VAL A O 1
ATOM 596 N N . ARG A 1 81 ? -1.175 0.957 4.877 1.00 97.62 81 ARG A N 1
ATOM 597 C CA . ARG A 1 81 ? -0.861 1.129 6.304 1.00 97.62 81 ARG A CA 1
ATOM 598 C C . ARG A 1 81 ? -0.286 2.494 6.658 1.00 97.62 81 ARG A C 1
ATOM 600 O O . ARG A 1 81 ? -0.647 3.044 7.693 1.00 97.62 81 ARG A O 1
ATOM 607 N N . ILE A 1 82 ? 0.576 3.058 5.809 1.00 97.62 82 ILE A N 1
ATOM 608 C CA . ILE A 1 82 ? 1.071 4.429 6.011 1.00 97.62 82 ILE A CA 1
ATOM 609 C C . ILE A 1 82 ? -0.086 5.424 5.928 1.00 97.62 82 ILE A C 1
ATOM 611 O O . ILE A 1 82 ? -0.162 6.322 6.755 1.00 97.62 82 ILE A O 1
ATOM 615 N N . GLY A 1 83 ? -1.023 5.229 4.997 1.00 95.62 83 GLY A N 1
ATOM 616 C CA . GLY A 1 83 ? -2.210 6.073 4.915 1.00 95.62 83 GLY A CA 1
ATOM 617 C C . GLY A 1 83 ? -3.127 5.954 6.129 1.00 95.62 83 GLY A C 1
ATOM 618 O O . GLY A 1 83 ? -3.589 6.968 6.647 1.00 95.62 83 GLY A O 1
ATOM 619 N N . LEU A 1 84 ? -3.366 4.730 6.601 1.00 96.25 84 LEU A N 1
ATOM 620 C CA . LEU A 1 84 ? -4.184 4.463 7.786 1.00 96.25 84 LEU A CA 1
ATOM 621 C C . LEU A 1 84 ? -3.555 5.002 9.075 1.00 96.25 84 LEU A C 1
ATOM 623 O O . LEU A 1 84 ? -4.294 5.285 10.013 1.00 96.25 84 LEU A O 1
ATOM 627 N N . ALA A 1 85 ? -2.237 5.229 9.109 1.00 95.38 85 ALA A N 1
ATOM 628 C CA . ALA A 1 85 ? -1.546 5.823 10.255 1.00 95.38 85 ALA A CA 1
ATOM 629 C C . ALA A 1 85 ? -2.091 7.206 10.660 1.00 95.38 85 ALA A C 1
ATOM 631 O O . ALA A 1 85 ? -1.916 7.620 11.805 1.00 95.38 85 ALA A O 1
ATOM 632 N N . ALA A 1 86 ? -2.771 7.903 9.742 1.00 90.88 86 ALA A N 1
ATOM 633 C CA . ALA A 1 86 ? -3.477 9.151 10.021 1.00 90.88 86 ALA A CA 1
ATOM 634 C C . ALA A 1 86 ? -4.694 8.975 10.950 1.00 90.88 86 ALA A C 1
ATOM 636 O O . ALA A 1 86 ? -5.060 9.915 11.651 1.00 90.88 86 ALA A O 1
ATOM 637 N N . LEU A 1 87 ? -5.329 7.798 10.930 1.00 91.81 87 LEU A N 1
ATOM 638 C CA . LEU A 1 87 ? -6.509 7.462 11.735 1.00 91.81 87 LEU A CA 1
ATOM 639 C C . LEU A 1 87 ? -6.138 6.573 12.929 1.00 91.81 87 LEU A C 1
ATOM 641 O O . LEU A 1 87 ? -6.628 6.787 14.033 1.00 91.81 87 LEU A O 1
ATOM 645 N N . ASP A 1 88 ? -5.247 5.605 12.711 1.00 91.88 88 ASP A N 1
ATOM 646 C CA . ASP A 1 88 ? -4.711 4.709 13.732 1.00 91.88 88 ASP A CA 1
ATOM 647 C C . ASP A 1 88 ? -3.179 4.635 13.625 1.00 91.88 88 ASP A C 1
ATOM 649 O O . ASP A 1 88 ? -2.652 3.932 12.759 1.00 91.88 88 ASP A O 1
ATOM 653 N N . PRO A 1 89 ? -2.431 5.288 14.531 1.00 91.38 89 PRO A N 1
ATOM 654 C CA . PRO A 1 89 ? -0.971 5.218 14.554 1.00 91.38 89 PRO A CA 1
ATOM 655 C C . PRO A 1 89 ? -0.417 3.788 14.638 1.00 91.38 89 PRO A C 1
ATOM 657 O O . PRO A 1 89 ? 0.694 3.534 14.163 1.00 91.38 89 PRO A O 1
ATOM 660 N N . GLY A 1 90 ? -1.173 2.847 15.217 1.00 93.00 90 GLY A N 1
ATOM 661 C CA . GLY A 1 90 ? -0.813 1.432 15.286 1.00 93.00 90 GLY A CA 1
ATOM 662 C C . GLY A 1 90 ? -0.650 0.792 13.907 1.00 93.00 90 GLY A C 1
ATOM 663 O O . GLY A 1 90 ? 0.230 -0.060 13.732 1.00 93.00 90 GLY A O 1
ATOM 664 N N . ALA A 1 91 ? -1.391 1.272 12.903 1.00 93.88 91 ALA A N 1
ATOM 665 C CA . ALA A 1 91 ? -1.297 0.818 11.517 1.00 93.88 91 ALA A CA 1
ATOM 666 C C . ALA A 1 91 ? 0.106 1.013 10.916 1.00 93.88 91 ALA A C 1
ATOM 668 O O . ALA A 1 91 ? 0.511 0.245 10.045 1.00 93.88 91 ALA A O 1
ATOM 669 N N . ALA A 1 92 ? 0.900 1.969 11.415 1.00 94.50 92 ALA A N 1
ATOM 670 C CA . ALA A 1 92 ? 2.271 2.192 10.952 1.00 94.50 92 ALA A CA 1
ATOM 671 C C . ALA A 1 92 ? 3.262 1.096 11.393 1.00 94.50 92 ALA A C 1
ATOM 673 O O . ALA A 1 92 ? 4.416 1.085 10.942 1.00 94.50 92 ALA A O 1
ATOM 674 N N . THR A 1 93 ? 2.864 0.172 12.268 1.00 96.12 93 THR A N 1
ATOM 675 C CA . THR A 1 93 ? 3.739 -0.897 12.764 1.00 96.12 93 THR A CA 1
ATOM 676 C C . THR A 1 93 ? 4.241 -1.779 11.617 1.00 96.12 93 THR A C 1
ATOM 678 O O . THR A 1 93 ? 3.476 -2.227 10.767 1.00 96.12 93 THR A O 1
ATOM 681 N N . GLY A 1 94 ? 5.556 -2.014 11.566 1.00 96.75 94 GLY A N 1
ATOM 682 C CA . GLY A 1 94 ? 6.209 -2.817 10.521 1.00 96.75 94 GLY A CA 1
ATOM 683 C C . GLY A 1 94 ? 6.450 -2.090 9.190 1.00 96.75 94 GLY A C 1
ATOM 684 O O . GLY A 1 94 ? 7.276 -2.540 8.399 1.00 96.75 94 GLY A O 1
ATOM 685 N N . THR A 1 95 ? 5.835 -0.922 8.957 1.00 97.75 95 THR A N 1
ATOM 686 C CA . THR A 1 95 ? 5.962 -0.191 7.676 1.00 97.75 95 THR A CA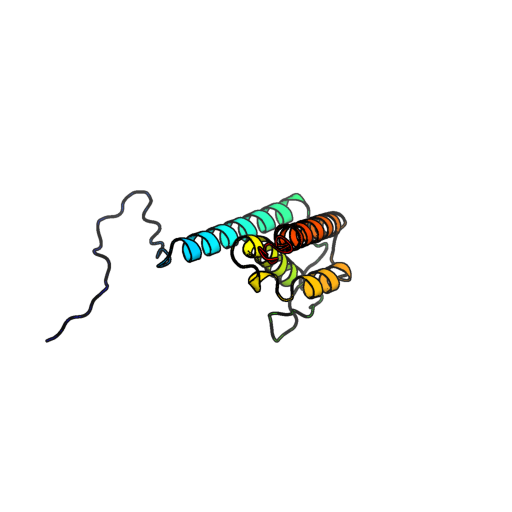 1
ATOM 687 C C . THR A 1 95 ? 7.401 0.199 7.344 1.00 97.75 95 THR A C 1
ATOM 689 O O . THR A 1 95 ? 7.802 0.117 6.191 1.00 97.75 95 THR A O 1
ATOM 692 N N . GLY A 1 96 ? 8.209 0.554 8.349 1.00 97.56 96 GLY A N 1
ATOM 693 C CA . GLY A 1 96 ? 9.632 0.850 8.158 1.00 97.56 96 GLY A CA 1
ATOM 694 C C . GLY A 1 96 ? 10.409 -0.348 7.608 1.00 97.56 96 GLY A C 1
ATOM 695 O O . GLY A 1 96 ? 11.133 -0.212 6.630 1.00 97.56 96 GLY A O 1
ATOM 696 N N . THR A 1 97 ? 10.200 -1.534 8.182 1.00 97.62 97 THR A N 1
ATOM 697 C CA . THR A 1 97 ? 10.829 -2.774 7.707 1.00 97.62 97 THR A CA 1
ATOM 698 C C . THR A 1 97 ? 10.388 -3.111 6.286 1.00 97.62 97 THR A C 1
ATOM 700 O O . THR A 1 97 ? 11.234 -3.408 5.451 1.00 97.62 97 THR A O 1
ATOM 703 N N . ALA A 1 98 ? 9.091 -3.000 5.980 1.00 98.06 98 ALA A N 1
ATOM 704 C CA . ALA A 1 98 ? 8.579 -3.239 4.630 1.00 98.06 98 ALA A CA 1
ATOM 705 C C . ALA A 1 98 ? 9.159 -2.261 3.590 1.00 98.06 98 ALA A C 1
ATOM 707 O O . ALA A 1 98 ? 9.531 -2.686 2.499 1.00 98.06 98 ALA A O 1
ATOM 708 N N . LEU A 1 99 ? 9.291 -0.970 3.930 1.00 98.19 99 LEU A N 1
ATOM 709 C CA . LEU A 1 99 ? 9.926 0.032 3.061 1.00 98.19 99 LEU A CA 1
ATOM 710 C C . LEU A 1 99 ? 11.395 -0.303 2.777 1.00 98.19 99 LEU A C 1
ATOM 712 O O . LEU A 1 99 ? 11.851 -0.129 1.649 1.00 98.19 99 LEU A O 1
ATOM 716 N N . GLU A 1 100 ? 12.131 -0.787 3.777 1.00 97.50 100 GLU A N 1
ATOM 717 C CA . GLU A 1 100 ? 13.525 -1.209 3.607 1.00 97.50 100 GLU A CA 1
ATOM 718 C C . GLU A 1 100 ? 13.652 -2.480 2.765 1.00 97.50 100 GLU A C 1
ATOM 720 O O . GLU A 1 100 ? 14.557 -2.571 1.937 1.00 97.50 100 GLU A O 1
ATOM 725 N N . THR A 1 101 ? 12.735 -3.435 2.924 1.00 97.38 101 THR A N 1
ATOM 726 C CA . THR A 1 101 ? 12.664 -4.615 2.054 1.00 97.38 101 THR A CA 1
ATOM 727 C C . THR A 1 101 ? 12.391 -4.204 0.605 1.00 97.38 101 THR A C 1
ATOM 729 O O . THR A 1 101 ? 13.159 -4.564 -0.284 1.00 97.38 101 THR A O 1
ATOM 732 N N . LEU A 1 102 ? 11.365 -3.378 0.364 1.00 96.94 102 LEU A N 1
ATOM 733 C CA . LEU A 1 102 ? 11.011 -2.903 -0.979 1.00 96.94 102 LEU A CA 1
ATOM 734 C C . LEU A 1 102 ? 12.116 -2.061 -1.623 1.00 96.94 102 LEU A C 1
ATOM 736 O O . LEU A 1 102 ? 12.327 -2.148 -2.825 1.00 96.94 102 LEU A O 1
ATOM 740 N N . ALA A 1 103 ? 12.852 -1.262 -0.851 1.00 95.81 103 ALA A N 1
ATOM 741 C CA . ALA A 1 103 ? 13.939 -0.448 -1.393 1.00 95.81 103 ALA A CA 1
ATOM 742 C C . ALA A 1 103 ? 15.138 -1.271 -1.888 1.00 95.81 103 ALA A C 1
ATOM 744 O O . ALA A 1 103 ? 15.947 -0.752 -2.655 1.00 95.81 103 ALA A O 1
ATOM 745 N N . ARG A 1 104 ? 15.254 -2.530 -1.451 1.00 94.31 104 ARG A N 1
ATOM 746 C CA . ARG A 1 104 ? 16.259 -3.492 -1.924 1.00 94.31 104 ARG A CA 1
ATOM 747 C C . ARG A 1 104 ? 15.709 -4.443 -2.990 1.00 94.31 104 ARG A C 1
ATOM 749 O O . ARG A 1 104 ? 16.467 -5.271 -3.488 1.00 94.31 104 ARG A O 1
ATOM 756 N N . ALA A 1 105 ? 14.419 -4.350 -3.316 1.00 93.69 105 ALA A N 1
ATOM 757 C CA . ALA A 1 105 ? 13.780 -5.215 -4.292 1.00 93.69 105 ALA A CA 1
ATOM 758 C C . ALA A 1 105 ? 14.304 -4.884 -5.705 1.00 93.69 105 ALA A C 1
ATOM 760 O O . ALA A 1 105 ? 14.176 -3.734 -6.138 1.00 93.69 105 ALA A O 1
ATOM 761 N N . PRO A 1 106 ? 14.892 -5.850 -6.438 1.00 91.75 106 PRO A N 1
ATOM 762 C CA . PRO A 1 106 ? 15.385 -5.622 -7.800 1.00 91.75 106 PRO A CA 1
ATOM 763 C C . PRO A 1 106 ? 14.276 -5.256 -8.797 1.00 91.75 106 PRO A C 1
ATOM 765 O O . PRO A 1 106 ? 14.557 -4.775 -9.892 1.00 91.75 106 PRO A O 1
ATOM 768 N N . GLU A 1 107 ? 13.016 -5.498 -8.445 1.00 93.00 107 GLU A N 1
ATOM 769 C CA . GLU A 1 107 ? 11.854 -5.228 -9.282 1.00 93.00 107 GLU A CA 1
ATOM 770 C C . GLU A 1 107 ? 11.456 -3.751 -9.340 1.00 93.00 107 GLU A C 1
ATOM 772 O O . GLU A 1 107 ? 10.651 -3.376 -10.192 1.00 93.00 107 GLU A O 1
ATOM 777 N N . LEU A 1 108 ? 11.958 -2.907 -8.441 1.00 94.06 108 LEU A N 1
ATOM 778 C CA . LEU A 1 108 ? 11.465 -1.542 -8.296 1.00 94.06 108 LEU A CA 1
ATOM 779 C C . LEU A 1 108 ? 11.970 -0.627 -9.423 1.00 94.06 108 LEU A C 1
ATOM 781 O O . LEU A 1 108 ? 13.167 -0.532 -9.690 1.00 94.06 108 LEU A O 1
ATOM 785 N N . THR A 1 109 ? 11.057 0.087 -10.085 1.00 95.19 109 THR A N 1
ATOM 786 C CA . THR A 1 109 ? 11.432 1.069 -11.117 1.00 95.19 109 THR A CA 1
ATOM 787 C C . THR A 1 109 ? 11.835 2.406 -10.499 1.00 95.19 109 THR A C 1
ATOM 789 O O . THR A 1 109 ? 11.620 2.655 -9.312 1.00 95.19 109 THR A O 1
ATOM 792 N N . ALA A 1 110 ? 12.353 3.332 -11.313 1.00 94.44 110 ALA A N 1
ATOM 793 C CA . ALA A 1 110 ? 12.617 4.702 -10.867 1.00 94.44 110 ALA A CA 1
ATOM 794 C C . ALA A 1 110 ? 11.353 5.388 -10.302 1.00 94.44 110 ALA A C 1
ATOM 796 O O . ALA A 1 110 ? 11.421 6.071 -9.278 1.00 94.44 110 ALA A O 1
ATOM 797 N N . ALA A 1 111 ? 10.186 5.157 -10.918 1.00 94.50 111 ALA A N 1
ATOM 798 C CA . ALA A 1 111 ? 8.905 5.655 -10.417 1.00 94.50 111 ALA A CA 1
ATOM 799 C C . ALA A 1 111 ? 8.514 4.988 -9.086 1.00 94.50 111 ALA A C 1
ATOM 801 O O . ALA A 1 111 ? 8.034 5.665 -8.175 1.00 94.50 111 ALA A O 1
ATOM 802 N N . GLY A 1 112 ? 8.773 3.684 -8.941 1.00 95.88 112 GLY A N 1
ATOM 803 C CA . GLY A 1 112 ? 8.620 2.965 -7.676 1.00 95.88 112 GLY A CA 1
ATOM 804 C C . GLY A 1 112 ? 9.501 3.540 -6.562 1.00 95.88 112 GLY A C 1
ATOM 805 O O . GLY A 1 112 ? 9.011 3.809 -5.465 1.00 95.88 112 GLY A O 1
ATOM 806 N N . HIS A 1 113 ? 10.775 3.826 -6.845 1.00 96.25 113 HIS A N 1
ATOM 807 C CA . HIS A 1 113 ? 11.683 4.471 -5.890 1.00 96.25 113 HIS A CA 1
ATOM 808 C C . HIS A 1 113 ? 11.198 5.863 -5.470 1.00 96.25 113 HIS A C 1
ATOM 810 O O . HIS A 1 113 ? 11.213 6.178 -4.277 1.00 96.25 113 HIS A O 1
ATOM 816 N N . ALA A 1 114 ? 10.724 6.677 -6.419 1.00 96.00 114 ALA A N 1
ATOM 817 C CA . ALA A 1 114 ? 10.148 7.988 -6.120 1.00 96.00 114 ALA A CA 1
ATOM 818 C C . ALA A 1 114 ? 8.910 7.873 -5.212 1.00 96.00 114 ALA A C 1
ATOM 820 O O . ALA A 1 114 ? 8.772 8.633 -4.250 1.00 96.00 114 ALA A O 1
ATOM 821 N N . LEU A 1 115 ? 8.047 6.879 -5.453 1.00 96.38 115 LEU A N 1
ATOM 822 C CA . LEU A 1 115 ? 6.910 6.596 -4.580 1.00 96.38 115 LEU A CA 1
ATOM 823 C C . LEU A 1 115 ? 7.360 6.207 -3.164 1.00 96.38 115 LEU A C 1
ATOM 825 O O . LEU A 1 115 ? 6.826 6.744 -2.194 1.00 96.38 115 LEU A O 1
ATOM 829 N N . LEU A 1 116 ? 8.349 5.316 -3.022 1.00 97.50 116 LEU A N 1
ATOM 830 C CA . LEU A 1 116 ? 8.866 4.927 -1.704 1.00 97.50 116 LEU A CA 1
ATOM 831 C C . LEU A 1 116 ? 9.468 6.112 -0.942 1.00 97.50 116 LEU A C 1
ATOM 833 O O . LEU A 1 116 ? 9.320 6.191 0.278 1.00 97.50 116 LEU A O 1
ATOM 837 N N . ALA A 1 117 ? 10.138 7.034 -1.635 1.00 97.81 117 ALA A N 1
ATOM 838 C CA . ALA A 1 117 ? 10.641 8.261 -1.022 1.00 97.81 117 ALA A CA 1
ATOM 839 C C . ALA A 1 117 ? 9.491 9.123 -0.473 1.00 97.81 117 ALA A C 1
ATOM 841 O O . ALA A 1 117 ? 9.548 9.562 0.676 1.00 97.81 117 ALA A O 1
ATOM 842 N N . GLY A 1 118 ? 8.411 9.281 -1.246 1.00 97.94 118 GLY A N 1
ATOM 843 C CA . GLY A 1 118 ? 7.194 9.962 -0.794 1.00 97.94 118 GLY A CA 1
ATOM 844 C C . GLY A 1 118 ? 6.552 9.294 0.425 1.00 97.94 118 GLY A C 1
ATOM 845 O O . GLY A 1 118 ? 6.208 9.975 1.386 1.00 97.94 118 GLY A O 1
ATOM 846 N N . LEU A 1 119 ? 6.468 7.960 0.440 1.00 97.75 119 LEU A N 1
ATOM 847 C CA . LEU A 1 119 ? 5.930 7.203 1.577 1.00 97.75 119 LEU A CA 1
ATOM 848 C C . LEU A 1 119 ? 6.782 7.339 2.844 1.00 97.75 119 LEU A C 1
ATOM 850 O O . LEU A 1 119 ? 6.241 7.418 3.946 1.00 97.75 119 LEU A O 1
ATOM 854 N N . ARG A 1 120 ? 8.113 7.390 2.710 1.00 97.94 120 ARG A N 1
ATOM 855 C CA . ARG A 1 120 ? 9.009 7.666 3.845 1.00 97.94 120 ARG A CA 1
ATOM 856 C C . ARG A 1 120 ? 8.741 9.047 4.439 1.00 97.94 120 ARG A C 1
ATOM 858 O O . ARG A 1 120 ? 8.658 9.160 5.660 1.00 97.94 120 ARG A O 1
ATOM 865 N N . ALA A 1 121 ? 8.573 10.062 3.592 1.00 97.62 121 ALA A N 1
ATOM 866 C CA . ALA A 1 121 ? 8.254 11.418 4.031 1.00 97.62 121 ALA A CA 1
ATOM 867 C C . ALA A 1 121 ? 6.874 11.493 4.706 1.00 97.62 121 ALA A C 1
ATOM 869 O O . ALA A 1 121 ? 6.751 12.066 5.784 1.00 97.62 121 ALA A O 1
ATOM 870 N N . GLU A 1 122 ? 5.856 10.853 4.127 1.00 97.00 122 GLU A N 1
ATOM 871 C CA . GLU A 1 122 ? 4.509 10.777 4.708 1.00 97.00 122 GLU A CA 1
ATOM 872 C C . GLU A 1 122 ? 4.525 10.103 6.090 1.00 97.00 122 GLU A C 1
ATOM 874 O O . GLU A 1 122 ? 3.991 10.637 7.062 1.00 97.00 122 GLU A O 1
ATOM 879 N N . ARG A 1 123 ? 5.216 8.965 6.217 1.00 95.94 123 ARG A N 1
ATOM 880 C CA . ARG A 1 123 ? 5.396 8.272 7.500 1.00 95.94 123 ARG A CA 1
ATOM 881 C C . ARG A 1 123 ? 6.092 9.152 8.540 1.00 95.94 123 ARG A C 1
ATOM 883 O O . ARG A 1 123 ? 5.714 9.120 9.710 1.00 95.94 123 ARG A O 1
ATOM 890 N N . GLN A 1 124 ? 7.115 9.896 8.128 1.00 94.12 124 GLN A N 1
ATOM 891 C CA . GLN A 1 124 ? 7.823 10.819 9.009 1.00 94.12 124 GLN A CA 1
ATOM 892 C C . GLN A 1 124 ? 6.893 11.946 9.478 1.00 94.12 124 GLN A C 1
ATOM 894 O O . GLN A 1 124 ? 6.817 12.197 10.674 1.00 94.12 124 GLN A O 1
ATOM 899 N N . ALA A 1 125 ? 6.083 12.520 8.586 1.00 93.00 125 ALA A N 1
ATOM 900 C CA . ALA A 1 125 ? 5.093 13.534 8.946 1.00 93.00 125 ALA A CA 1
ATOM 901 C C . ALA A 1 125 ? 4.058 13.024 9.968 1.00 93.00 125 ALA A C 1
ATOM 903 O O . ALA A 1 125 ? 3.722 13.739 10.910 1.00 93.00 125 ALA A O 1
ATOM 904 N N . HIS A 1 126 ? 3.593 11.774 9.845 1.00 92.12 126 HIS A N 1
ATOM 905 C CA . HIS A 1 126 ? 2.711 11.161 10.851 1.00 92.12 126 HIS A CA 1
ATOM 906 C C . HIS A 1 126 ? 3.390 10.959 12.211 1.00 92.12 126 HIS A C 1
ATOM 908 O O . HIS A 1 126 ? 2.725 11.008 13.246 1.00 92.12 126 HIS A O 1
ATOM 914 N N . ARG A 1 127 ? 4.707 10.728 12.222 1.00 87.75 127 ARG A N 1
ATOM 915 C CA . ARG A 1 127 ? 5.497 10.631 13.453 1.00 87.75 127 ARG A CA 1
ATOM 916 C C . ARG A 1 127 ? 5.710 12.007 14.092 1.00 87.75 127 ARG A C 1
ATOM 918 O O . ARG A 1 127 ? 5.580 12.116 15.306 1.00 87.75 127 ARG A O 1
ATOM 925 N N . ASP A 1 128 ? 6.007 13.024 13.291 1.00 86.81 128 ASP A N 1
ATOM 926 C CA . ASP A 1 128 ? 6.348 14.372 13.765 1.00 86.81 128 ASP A CA 1
ATOM 927 C C . ASP A 1 128 ? 5.115 15.156 14.220 1.00 86.81 128 ASP A C 1
ATOM 929 O O . ASP A 1 128 ? 5.153 15.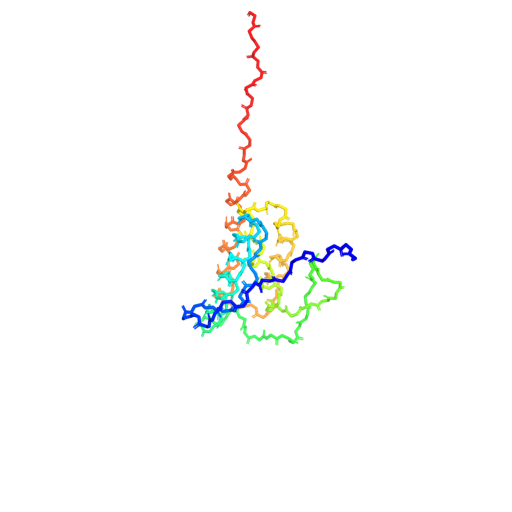822 15.249 1.00 86.81 128 ASP A O 1
ATOM 933 N N . GLY A 1 129 ? 3.968 14.980 13.554 1.00 77.44 129 GLY A N 1
ATOM 934 C CA . GLY A 1 129 ? 2.676 15.513 14.012 1.00 77.44 129 GLY A CA 1
ATOM 935 C C . GLY A 1 129 ? 2.199 14.946 15.359 1.00 77.44 129 GLY A C 1
ATOM 936 O O . GLY A 1 129 ? 1.131 15.320 15.839 1.00 77.44 129 GLY A O 1
ATOM 937 N N . ARG A 1 130 ? 2.974 14.036 15.962 1.00 68.12 130 ARG A N 1
ATOM 938 C CA . ARG A 1 130 ? 2.736 13.437 17.274 1.00 68.12 130 ARG A CA 1
ATOM 939 C C . ARG A 1 130 ? 3.699 13.934 18.359 1.00 68.12 130 ARG A C 1
ATOM 941 O O . ARG A 1 130 ? 3.582 13.445 19.481 1.00 68.12 130 ARG A O 1
ATOM 948 N N . GLU A 1 131 ? 4.620 14.868 18.091 1.00 47.44 131 GLU A N 1
ATOM 949 C CA . GLU A 1 131 ? 5.433 15.451 19.170 1.00 47.44 131 GLU A CA 1
ATOM 950 C C . GLU A 1 131 ? 4.509 15.938 20.307 1.00 47.44 131 GLU A C 1
ATOM 952 O O . GLU A 1 131 ? 3.661 16.807 20.085 1.00 47.44 131 GLU A O 1
ATOM 957 N N . PRO A 1 132 ? 4.582 15.337 21.511 1.00 48.66 132 PRO A N 1
ATOM 958 C CA . PRO A 1 132 ? 3.748 15.765 22.615 1.00 48.66 132 PRO A CA 1
ATOM 959 C C . PRO A 1 132 ? 4.220 17.152 23.037 1.00 48.66 132 PRO A C 1
ATOM 961 O O . PRO A 1 132 ? 5.423 17.367 23.191 1.00 48.66 132 PRO A O 1
ATOM 964 N N . ALA A 1 133 ? 3.281 18.076 23.255 1.00 44.97 133 ALA A N 1
ATOM 965 C CA . ALA A 1 133 ? 3.568 19.334 23.928 1.00 44.97 133 ALA A CA 1
ATOM 966 C C . ALA A 1 133 ? 4.351 19.026 25.214 1.00 44.97 133 ALA A C 1
ATOM 968 O O . ALA A 1 133 ? 3.831 18.422 26.157 1.00 44.97 133 ALA A O 1
ATOM 969 N N . ALA A 1 134 ? 5.638 19.359 25.208 1.00 49.44 134 ALA A N 1
ATOM 970 C CA . ALA A 1 134 ? 6.505 19.167 26.346 1.00 49.44 134 ALA A CA 1
ATOM 971 C C . ALA A 1 134 ? 6.040 20.099 27.475 1.00 49.44 134 ALA A C 1
ATOM 973 O O . ALA A 1 134 ? 6.196 21.311 27.390 1.00 49.44 134 ALA A O 1
ATOM 974 N N . GLY A 1 135 ? 5.487 19.507 28.536 1.00 52.09 135 GLY A N 1
ATOM 975 C CA . GLY A 1 135 ? 5.565 20.034 29.897 1.00 52.09 135 GLY A CA 1
ATOM 976 C C . GLY A 1 135 ? 4.694 21.241 30.252 1.00 52.09 135 GLY A C 1
ATOM 977 O O . GLY A 1 135 ? 5.225 22.280 30.626 1.00 52.09 135 GLY A O 1
ATOM 978 N N . GLU A 1 136 ? 3.374 21.068 30.335 1.00 48.72 136 GLU A N 1
ATOM 979 C CA . GLU A 1 136 ? 2.587 21.810 31.333 1.00 48.72 136 GLU A CA 1
ATOM 980 C C . GLU A 1 136 ? 2.600 21.014 32.646 1.00 48.72 136 GLU A C 1
ATOM 982 O O . GLU A 1 136 ? 1.735 20.189 32.927 1.00 48.72 136 GLU A O 1
ATOM 987 N N . GLY A 1 137 ? 3.668 21.196 33.424 1.00 54.47 137 GLY A N 1
ATOM 988 C CA . GLY A 1 137 ? 3.924 20.422 34.638 1.00 54.47 137 GLY A CA 1
ATOM 989 C C . GLY A 1 137 ? 4.968 21.062 35.547 1.00 54.47 137 GLY A C 1
ATOM 990 O O . GLY A 1 137 ? 5.971 20.441 35.872 1.00 54.47 137 GLY A O 1
ATOM 991 N N . GLY A 1 138 ? 4.732 22.307 35.950 1.00 45.41 138 GLY A N 1
ATOM 992 C CA . GLY A 1 138 ? 5.468 23.005 37.007 1.00 45.41 138 GLY A CA 1
ATOM 993 C C . GLY A 1 138 ? 4.739 24.316 37.282 1.00 45.41 138 GLY A C 1
ATOM 994 O O . GLY A 1 138 ? 4.928 25.295 36.581 1.00 45.41 138 GLY A O 1
ATOM 995 N N . GLY A 1 139 ? 3.724 24.342 38.138 1.00 50.44 139 GLY A N 1
ATOM 996 C CA . GLY A 1 139 ? 3.900 24.125 39.567 1.00 50.44 139 GLY A CA 1
ATOM 997 C C . GLY A 1 139 ? 3.982 25.503 40.212 1.00 50.44 139 GLY A C 1
ATOM 998 O O . GLY A 1 139 ? 5.061 26.065 40.342 1.00 50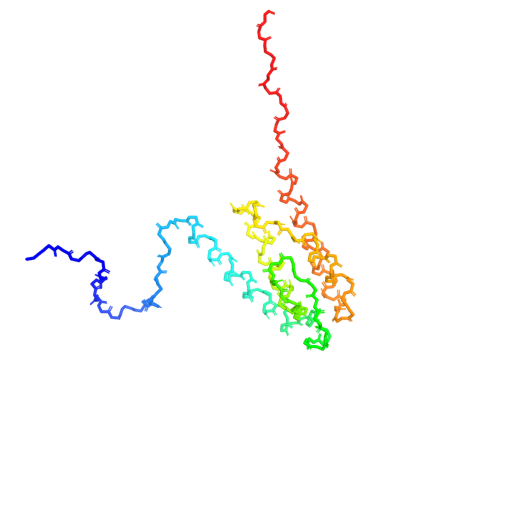.44 139 GLY A O 1
ATOM 999 N N . ARG A 1 140 ? 2.813 26.059 40.548 1.00 47.34 140 ARG A N 1
ATOM 1000 C CA . ARG A 1 140 ? 2.698 27.230 41.419 1.00 47.34 140 ARG A CA 1
ATOM 1001 C C . ARG A 1 140 ? 3.381 26.923 42.755 1.00 47.34 140 ARG A C 1
ATOM 1003 O O . ARG A 1 140 ? 2.983 25.960 43.410 1.00 47.34 140 ARG A O 1
ATOM 1010 N N . ALA A 1 141 ? 4.311 27.778 43.158 1.00 55.72 141 ALA A N 1
ATOM 1011 C CA . ALA A 1 141 ? 4.553 28.173 44.542 1.00 55.72 141 ALA A CA 1
ATOM 1012 C C . ALA A 1 141 ? 5.186 29.567 44.524 1.00 55.72 141 ALA A C 1
ATOM 1014 O O . ALA A 1 141 ? 6.185 29.734 43.791 1.00 55.72 141 ALA A O 1
#

Foldseek 3Di:
DDDDDDDPDCDDDDPPPPVDPADPDPLVNVLVVLLVVQLVVVVVCCVPPVQFQDWPPDFWDAPPDPDTHILSVLVSQLSSLLSCCVSPVVSNPRSVVSLVRSVPDPGGDPSNVVVSVVSVVSSVVSVVVPPPPPDPDDDDD

Radius of gyration: 20.76 Å; chains: 1; bounding box: 57×46×60 Å

Sequence (141 aa):
GPRRPGLPETGGPAYGALGLALPATPEAFAAELLEGMRRAKLRALHRVGGLLAQDGQWHHTSPWAPAPVPASVLLEEVYVRIGLAALDPGAATGTGTALETLARAPELTAAGHALLAGLRAERQAHRDGREPAAGEGGGRA

Secondary structure (DSSP, 8-state):
--------------TT-------SSHHHHHHHHHHHHHHHHHHHHHHHH-SBSS-SSSEE--SS-SS-EEHHHHHHHHHHHHHHTTT-GGGGTTHHHHHHHHHT-TTB-HHHHHHHHHHHHHHHHHHHTT-----------